Protein AF-A0A2V6C8Y8-F1 (afdb_monomer_lite)

Sequence (74 aa):
MPHKIYGQHIDYMFQTPTTRVWKQLHDESKLTPAQDIFCNTKAPEELYDLQSDPDEINNLAASRAHQEFKTRLR

Radius of gyration: 14.88 Å; chains: 1; bounding box: 36×26×39 Å

Secondary structure (DSSP, 8-state):
-TTSBSS---HHHHHSHHHHHHHHHHHTT-S-HHHHGGGSBPPSS----TTT-TT--S--TT-GGGHHHHHHT-

Structure (mmCIF, N/CA/C/O backbone):
data_AF-A0A2V6C8Y8-F1
#
_entry.id   AF-A0A2V6C8Y8-F1
#
loop_
_atom_site.group_PDB
_atom_site.id
_atom_site.type_symbol
_atom_site.label_atom_id
_atom_site.label_alt_id
_atom_site.label_comp_id
_atom_site.label_asym_id
_atom_site.label_entity_id
_atom_site.label_seq_id
_atom_site.pdbx_PDB_ins_code
_atom_site.Cartn_x
_atom_site.Cartn_y
_atom_site.Cartn_z
_atom_site.occupancy
_atom_site.B_iso_or_equiv
_atom_site.auth_seq_id
_atom_site.auth_comp_id
_atom_site.auth_asym_id
_atom_site.auth_atom_id
_atom_site.pdbx_PDB_model_num
ATOM 1 N N . MET A 1 1 ? 2.554 -15.556 -3.094 1.00 61.69 1 MET A N 1
ATOM 2 C CA . MET A 1 1 ? 1.152 -16.031 -3.129 1.00 61.69 1 MET A CA 1
ATOM 3 C C . MET A 1 1 ? 0.279 -14.906 -3.677 1.00 61.69 1 MET A C 1
ATOM 5 O O . MET A 1 1 ? -0.122 -14.054 -2.900 1.00 61.69 1 MET A O 1
ATOM 9 N N . PRO A 1 2 ? 0.024 -14.862 -4.994 1.00 60.84 2 PRO A N 1
ATOM 10 C CA . PRO A 1 2 ? -0.658 -13.740 -5.662 1.00 60.84 2 PRO A CA 1
ATOM 11 C C . PRO A 1 2 ? -2.158 -13.612 -5.337 1.00 60.84 2 PRO A C 1
ATOM 13 O O . PRO A 1 2 ? -2.827 -12.737 -5.857 1.00 60.84 2 PRO A O 1
ATOM 16 N N . HIS A 1 3 ? -2.693 -14.500 -4.499 1.00 75.69 3 HIS A N 1
ATOM 17 C CA . HIS A 1 3 ? -4.087 -14.505 -4.049 1.00 75.69 3 HIS A CA 1
ATOM 18 C C . HIS A 1 3 ? -4.246 -13.976 -2.616 1.00 75.69 3 HIS A C 1
ATOM 20 O O . HIS A 1 3 ? -5.333 -14.033 -2.049 1.00 75.69 3 HIS A O 1
ATOM 26 N N . LYS A 1 4 ? -3.150 -13.546 -1.980 1.00 84.56 4 LYS A N 1
ATOM 27 C CA . LYS A 1 4 ? -3.168 -13.062 -0.602 1.00 84.56 4 LYS A CA 1
ATOM 28 C C . LYS A 1 4 ? -3.328 -11.552 -0.578 1.00 84.56 4 LYS A C 1
ATOM 30 O O . LYS A 1 4 ? -2.635 -10.854 -1.308 1.00 84.56 4 LYS A O 1
ATOM 35 N N . ILE A 1 5 ? -4.205 -11.062 0.293 1.00 90.00 5 ILE A N 1
ATOM 36 C CA . ILE A 1 5 ? -4.299 -9.634 0.602 1.00 90.00 5 ILE A CA 1
ATOM 37 C C . ILE A 1 5 ? -3.032 -9.129 1.301 1.00 90.00 5 ILE A C 1
ATOM 39 O O . ILE A 1 5 ? -2.342 -9.919 1.953 1.00 90.00 5 ILE A O 1
ATOM 43 N N . TYR A 1 6 ? -2.727 -7.836 1.182 1.00 89.00 6 TYR A N 1
ATOM 44 C CA . TYR A 1 6 ? -1.595 -7.222 1.891 1.00 89.00 6 TYR A CA 1
ATOM 45 C C . TYR A 1 6 ? -1.729 -7.403 3.409 1.00 89.00 6 TYR A C 1
ATOM 47 O O . TYR A 1 6 ? -0.842 -7.957 4.061 1.00 89.00 6 TYR A O 1
ATOM 55 N N . GLY A 1 7 ? -2.873 -7.002 3.956 1.00 88.69 7 GLY A N 1
ATOM 56 C CA . GLY A 1 7 ? -3.208 -7.088 5.369 1.00 88.69 7 GLY A CA 1
ATOM 57 C C . GLY A 1 7 ? -3.688 -8.467 5.779 1.00 88.69 7 GLY A C 1
ATOM 58 O O . GLY A 1 7 ? -4.877 -8.670 6.014 1.00 88.69 7 GLY A O 1
ATOM 59 N N . GLN A 1 8 ? -2.768 -9.428 5.871 1.00 87.44 8 GLN A N 1
ATOM 60 C CA . GLN A 1 8 ? -3.082 -10.737 6.447 1.00 87.44 8 GLN A CA 1
ATOM 61 C C . GLN A 1 8 ? -3.687 -10.574 7.851 1.00 87.44 8 GLN A C 1
ATOM 63 O O . GLN A 1 8 ? -3.298 -9.688 8.615 1.00 87.44 8 GLN A O 1
ATOM 68 N N . HIS A 1 9 ? -4.651 -11.431 8.190 1.00 87.62 9 HIS A N 1
ATOM 69 C CA . HIS A 1 9 ? -5.322 -11.341 9.479 1.00 87.62 9 HIS A CA 1
ATOM 70 C C . HIS A 1 9 ? -4.357 -11.688 10.618 1.00 87.62 9 HIS A C 1
ATOM 72 O O . HIS A 1 9 ? -3.784 -12.776 10.646 1.00 87.62 9 HIS A O 1
ATOM 78 N N . ILE A 1 10 ? -4.190 -10.746 11.547 1.00 90.19 10 ILE A N 1
ATOM 79 C CA . ILE A 1 10 ? -3.430 -10.909 12.787 1.00 90.19 10 ILE A CA 1
ATOM 80 C C . ILE A 1 10 ? -4.377 -10.533 13.923 1.00 90.19 10 ILE A C 1
ATOM 82 O O . ILE A 1 10 ? -4.727 -9.359 14.054 1.00 90.19 10 ILE A O 1
ATOM 86 N N . ASP A 1 11 ? -4.773 -11.504 14.746 1.00 91.12 11 ASP A N 1
ATOM 87 C CA . ASP A 1 11 ? -5.832 -11.337 15.753 1.00 91.12 11 ASP A CA 1
ATOM 88 C C . ASP A 1 11 ? -5.629 -10.096 16.631 1.00 91.12 11 ASP A C 1
ATOM 90 O O . ASP A 1 11 ? -6.542 -9.293 16.809 1.00 91.12 11 ASP A O 1
ATOM 94 N N . TYR A 1 12 ? -4.409 -9.890 17.136 1.00 92.00 12 TYR A N 1
ATOM 95 C CA . TYR A 1 12 ? -4.096 -8.739 17.984 1.00 92.00 12 TYR A CA 1
ATOM 96 C C . TYR A 1 12 ? -4.186 -7.398 17.239 1.00 92.00 12 TYR A C 1
ATOM 98 O O . TYR A 1 12 ? -4.679 -6.416 17.790 1.00 92.00 12 TYR A O 1
ATOM 106 N N . MET A 1 13 ? -3.775 -7.347 15.967 1.00 90.25 13 MET A N 1
ATOM 107 C CA . MET A 1 13 ? -3.866 -6.129 15.152 1.00 90.25 13 MET A CA 1
ATOM 108 C C . MET A 1 13 ? -5.323 -5.665 15.040 1.00 90.25 13 MET A C 1
ATOM 110 O O . MET A 1 13 ? -5.615 -4.483 15.212 1.00 90.25 13 MET A O 1
ATOM 114 N N . PHE A 1 14 ? -6.251 -6.606 14.848 1.00 88.38 14 PHE A N 1
ATOM 115 C CA . PHE A 1 14 ? -7.685 -6.327 14.734 1.00 88.38 14 PHE A CA 1
ATOM 116 C C . PHE A 1 14 ? -8.376 -5.996 16.067 1.00 88.38 14 PHE A C 1
ATOM 118 O O . PHE A 1 14 ? -9.515 -5.530 16.056 1.00 88.38 14 PHE A O 1
ATOM 125 N N . GLN A 1 15 ? -7.696 -6.155 17.206 1.00 92.12 15 GLN A N 1
ATOM 126 C CA . GLN A 1 15 ? -8.170 -5.635 18.494 1.00 92.12 15 GLN A CA 1
ATOM 127 C C . GLN A 1 15 ? -7.886 -4.135 18.650 1.00 92.12 15 GLN A C 1
ATOM 129 O O . GLN A 1 15 ? -8.539 -3.466 19.456 1.00 92.12 15 GLN A O 1
ATOM 134 N N . THR A 1 16 ? -6.938 -3.580 17.886 1.00 94.31 16 THR A N 1
ATOM 135 C CA . THR A 1 16 ? -6.600 -2.158 17.990 1.00 94.31 16 THR A CA 1
ATOM 136 C C . THR A 1 16 ? -7.722 -1.275 17.418 1.00 94.31 16 THR A C 1
ATOM 138 O O . THR A 1 16 ? -8.297 -1.596 16.369 1.00 94.31 16 THR A O 1
ATOM 141 N N . PRO A 1 17 ? -8.051 -0.136 18.064 1.00 93.56 17 PRO A N 1
ATOM 142 C CA . PRO A 1 17 ? -9.130 0.739 17.604 1.00 93.56 17 PRO A CA 1
ATOM 143 C C . PRO A 1 17 ? -8.944 1.225 16.162 1.00 93.56 17 PRO A C 1
ATOM 145 O O . PRO A 1 17 ? -9.915 1.290 15.410 1.00 93.56 17 PRO A O 1
ATOM 148 N N . THR A 1 18 ? -7.703 1.518 15.768 1.00 93.88 18 THR A N 1
ATOM 149 C CA . THR A 1 18 ? -7.372 2.029 14.434 1.00 93.88 18 THR A CA 1
ATOM 150 C C . THR A 1 18 ? -7.662 1.002 13.348 1.00 93.88 18 THR A C 1
ATOM 152 O O . THR A 1 18 ? -8.365 1.324 12.396 1.00 93.88 18 THR A O 1
ATOM 155 N N . THR A 1 19 ? -7.200 -0.246 13.495 1.00 93.06 19 THR A N 1
ATOM 156 C CA . THR A 1 19 ? -7.453 -1.296 12.494 1.00 93.06 19 THR A CA 1
ATOM 157 C C . THR A 1 19 ? -8.941 -1.605 12.371 1.00 93.06 19 THR A C 1
ATOM 159 O O . THR A 1 19 ? -9.428 -1.822 11.263 1.00 93.06 19 THR A O 1
ATOM 162 N N . ARG A 1 20 ? -9.694 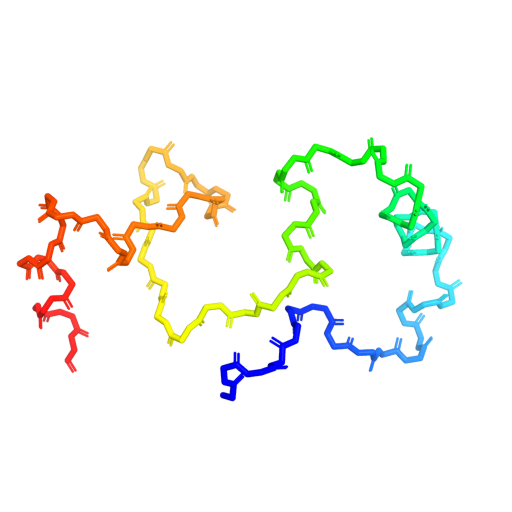-1.564 13.478 1.00 91.69 20 ARG A N 1
ATOM 163 C CA . ARG A 1 20 ? -11.150 -1.753 13.444 1.00 91.69 20 ARG A CA 1
ATOM 164 C C . ARG A 1 20 ? -11.854 -0.655 12.643 1.00 91.69 20 ARG A C 1
ATOM 166 O O . ARG A 1 20 ? -12.670 -0.973 11.784 1.00 91.69 20 ARG A O 1
ATOM 173 N N . VAL A 1 21 ? -11.528 0.615 12.900 1.00 95.25 21 VAL A N 1
ATOM 174 C CA . VAL A 1 21 ? -12.093 1.750 12.146 1.00 95.25 21 VAL A CA 1
ATOM 175 C C . VAL A 1 21 ? -11.671 1.685 10.681 1.00 95.25 21 VAL A C 1
ATOM 177 O O . VAL A 1 21 ? -12.497 1.878 9.797 1.00 95.25 21 VAL A O 1
ATOM 180 N N . TRP A 1 22 ? -10.412 1.353 10.409 1.00 94.81 22 TRP A N 1
ATOM 181 C CA . TRP A 1 22 ? -9.907 1.227 9.047 1.00 94.81 22 TRP A CA 1
ATOM 182 C C . TRP A 1 22 ? -10.645 0.141 8.255 1.00 94.81 22 TRP A C 1
ATOM 184 O O . TRP A 1 22 ? -11.110 0.409 7.149 1.00 94.81 22 TRP A O 1
ATOM 194 N N . LYS A 1 23 ? -10.850 -1.045 8.847 1.00 93.19 23 LYS A N 1
ATOM 195 C CA . LYS A 1 23 ? -11.624 -2.129 8.227 1.00 93.19 23 LYS A CA 1
ATOM 196 C C . LYS A 1 23 ? -13.082 -1.736 7.990 1.00 93.19 23 LYS A C 1
ATOM 198 O O . LYS A 1 23 ? -13.618 -2.041 6.932 1.00 93.19 23 LYS A O 1
ATOM 203 N N . GLN A 1 24 ? -13.704 -1.036 8.938 1.00 94.94 24 GLN A N 1
ATOM 204 C CA . GLN A 1 24 ? -15.062 -0.521 8.761 1.00 94.94 24 GLN A CA 1
ATOM 205 C C . GLN A 1 24 ? -15.139 0.460 7.581 1.00 94.94 24 GLN A C 1
ATOM 207 O O . GLN A 1 24 ? -16.030 0.347 6.747 1.00 94.94 24 GLN A O 1
ATOM 212 N N . LEU A 1 25 ? -14.197 1.401 7.476 1.00 97.00 25 LEU A N 1
ATOM 213 C CA . LEU A 1 25 ? -14.164 2.367 6.374 1.00 97.00 25 LEU A CA 1
ATOM 214 C C . LEU A 1 25 ? -13.896 1.705 5.015 1.00 97.00 25 LEU A C 1
ATOM 216 O O . LEU A 1 25 ? -14.442 2.168 4.013 1.00 97.00 25 LEU A O 1
ATOM 220 N N . HIS A 1 26 ? -13.094 0.636 4.981 1.00 95.12 26 HIS A N 1
ATOM 221 C CA . HIS A 1 26 ? -12.920 -0.210 3.796 1.00 95.12 26 HIS A CA 1
ATOM 222 C C . HIS A 1 26 ? -14.252 -0.844 3.374 1.00 95.12 26 HIS A C 1
ATOM 224 O O . HIS A 1 26 ? -14.678 -0.682 2.233 1.00 95.12 26 HIS A O 1
ATOM 230 N N . ASP A 1 27 ? -14.957 -1.486 4.312 1.00 94.50 27 ASP A N 1
ATOM 231 C CA . ASP A 1 27 ? -16.244 -2.146 4.043 1.00 94.50 27 ASP A CA 1
ATOM 232 C C . ASP A 1 27 ? -17.329 -1.156 3.593 1.00 94.50 27 ASP A C 1
ATOM 234 O O . ASP A 1 27 ? -18.188 -1.484 2.777 1.00 94.50 27 ASP A O 1
ATOM 238 N N . GLU A 1 28 ? -17.263 0.083 4.081 1.00 97.31 28 GLU A N 1
ATOM 239 C CA . GLU A 1 28 ? -18.140 1.184 3.676 1.00 97.31 28 GLU A CA 1
ATOM 240 C C . GLU A 1 28 ? -17.692 1.887 2.377 1.00 97.31 28 GLU A C 1
ATOM 242 O O . GLU A 1 28 ? -18.363 2.823 1.940 1.00 97.31 28 GLU A O 1
ATOM 247 N N . SER A 1 29 ? -16.581 1.469 1.753 1.00 96.00 29 SER A N 1
ATOM 248 C CA . SER A 1 29 ? -15.995 2.095 0.551 1.00 96.00 29 SER A CA 1
ATOM 249 C C . SER A 1 29 ? -15.705 3.597 0.711 1.00 96.00 29 SER A C 1
ATOM 251 O O . SER A 1 29 ? -15.877 4.385 -0.220 1.00 96.00 29 SER A O 1
ATOM 253 N N . LYS A 1 30 ? -15.279 4.015 1.910 1.00 97.62 30 LYS A N 1
ATOM 254 C CA . LYS A 1 30 ? -14.993 5.422 2.258 1.00 97.62 30 LYS A CA 1
ATOM 255 C C . LYS A 1 30 ? -13.506 5.779 2.247 1.00 97.62 30 LYS A C 1
ATOM 257 O O . LYS A 1 30 ? -13.157 6.926 2.522 1.00 97.62 30 LYS A O 1
ATOM 262 N N . LEU A 1 31 ? -12.636 4.809 1.980 1.00 96.88 31 LEU A N 1
ATOM 263 C CA . LEU A 1 31 ? -11.192 5.011 1.927 1.00 96.88 31 LEU A CA 1
ATOM 264 C C . LEU A 1 31 ? -10.756 5.626 0.599 1.00 96.88 31 LEU A C 1
ATOM 266 O O . LEU A 1 31 ? -11.373 5.413 -0.445 1.00 96.88 31 LEU A O 1
ATOM 270 N N . THR A 1 32 ? -9.653 6.371 0.633 1.00 96.56 32 THR A N 1
ATOM 271 C CA . THR A 1 32 ? -8.963 6.737 -0.607 1.00 96.56 32 THR A CA 1
ATOM 272 C C . THR A 1 32 ? -8.328 5.492 -1.231 1.00 96.56 32 THR A C 1
ATOM 274 O O . THR A 1 32 ? -8.005 4.551 -0.502 1.00 96.56 32 THR A O 1
ATOM 277 N N . PRO A 1 33 ? -8.058 5.482 -2.551 1.00 94.00 33 PRO A N 1
ATOM 278 C CA . PRO A 1 33 ? -7.392 4.348 -3.190 1.00 94.00 33 PRO A CA 1
ATOM 279 C C . PRO A 1 33 ? -6.101 3.926 -2.477 1.00 94.00 33 PRO A C 1
ATOM 281 O O . PRO A 1 33 ? -5.890 2.740 -2.276 1.00 94.00 33 PRO A O 1
ATOM 284 N N . ALA A 1 34 ? -5.289 4.886 -2.016 1.00 94.38 34 ALA A N 1
ATOM 285 C CA . ALA A 1 34 ? -4.052 4.614 -1.282 1.00 94.38 34 ALA A CA 1
ATOM 286 C C . ALA A 1 34 ? -4.294 3.920 0.072 1.00 94.38 34 ALA A C 1
ATOM 288 O O . ALA A 1 34 ? -3.592 2.979 0.429 1.00 94.38 34 ALA A O 1
ATOM 289 N N . GLN A 1 35 ? -5.313 4.353 0.819 1.00 94.38 35 GLN A N 1
ATOM 290 C CA . GLN A 1 35 ? -5.676 3.753 2.109 1.00 94.38 35 GLN A CA 1
ATOM 291 C C . GLN A 1 35 ? -6.298 2.361 1.954 1.00 94.38 35 GLN A C 1
ATOM 293 O O . GLN A 1 35 ? -6.257 1.561 2.887 1.00 94.38 35 GLN A O 1
ATOM 298 N N . ASP A 1 36 ? -6.888 2.080 0.796 1.00 95.06 36 ASP A N 1
ATOM 299 C CA . ASP A 1 36 ? -7.593 0.834 0.512 1.00 95.06 36 ASP A CA 1
ATOM 300 C C . ASP A 1 36 ? -6.651 -0.324 0.138 1.00 95.06 36 ASP A C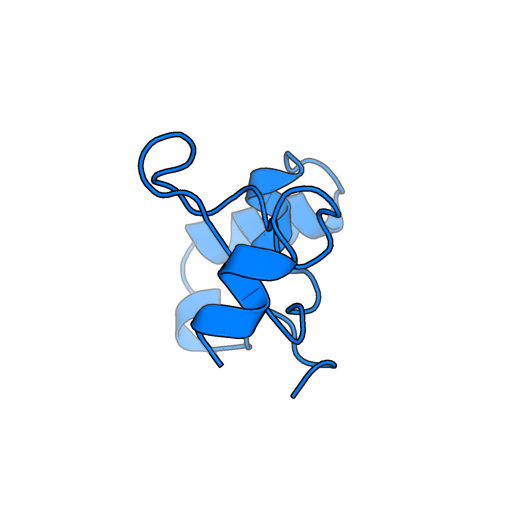 1
ATOM 302 O O . ASP A 1 36 ? -6.988 -1.494 0.330 1.00 95.06 36 ASP A O 1
ATOM 306 N N . ILE A 1 37 ? -5.434 -0.016 -0.339 1.00 93.12 37 ILE A N 1
ATOM 307 C CA . ILE A 1 37 ? -4.438 -0.998 -0.816 1.00 93.12 37 ILE A CA 1
ATOM 308 C C . ILE A 1 37 ? -4.229 -2.135 0.187 1.00 93.12 37 ILE A C 1
ATOM 310 O O . ILE A 1 37 ? -4.176 -3.298 -0.207 1.00 93.12 37 ILE A O 1
ATOM 314 N N . PHE A 1 38 ? -4.162 -1.832 1.483 1.00 90.81 38 PHE A N 1
ATOM 315 C CA . PHE A 1 38 ? -3.894 -2.834 2.515 1.00 90.81 38 PHE A CA 1
ATOM 316 C C . PHE A 1 38 ? -4.940 -3.955 2.575 1.00 90.81 38 PHE A C 1
ATOM 318 O O . PHE A 1 38 ? -4.612 -5.099 2.890 1.00 90.81 38 PHE A O 1
ATOM 325 N N . CYS A 1 39 ? -6.198 -3.655 2.265 1.00 90.81 39 CYS A N 1
ATOM 326 C CA . CYS A 1 39 ? -7.268 -4.648 2.259 1.00 90.81 39 CYS A CA 1
ATOM 327 C C . CYS A 1 39 ? -7.373 -5.398 0.920 1.00 90.81 39 CYS A C 1
ATOM 329 O O . CYS A 1 39 ? -8.054 -6.420 0.842 1.00 90.81 39 CYS A O 1
ATOM 331 N N . ASN A 1 40 ? -6.654 -4.945 -0.109 1.00 90.56 40 ASN A N 1
ATOM 332 C CA . ASN A 1 40 ? -6.680 -5.515 -1.449 1.00 90.56 40 ASN A CA 1
ATOM 333 C C . ASN A 1 40 ? -5.673 -6.654 -1.639 1.00 90.56 40 ASN A C 1
ATOM 335 O O . ASN A 1 40 ? -4.769 -6.885 -0.832 1.00 90.56 40 ASN A O 1
ATOM 339 N N . THR A 1 41 ? -5.850 -7.398 -2.734 1.00 91.31 41 THR A N 1
ATOM 340 C CA . THR A 1 41 ? -4.953 -8.498 -3.114 1.00 91.31 41 THR A CA 1
ATOM 341 C C . THR A 1 41 ? -3.581 -7.959 -3.511 1.00 91.31 41 THR A C 1
ATOM 343 O O . THR A 1 41 ? -3.480 -7.032 -4.312 1.00 91.31 41 THR A O 1
ATOM 346 N N . LYS A 1 42 ? -2.520 -8.569 -2.976 1.00 90.00 42 LYS A N 1
ATOM 347 C CA . LYS A 1 42 ? -1.138 -8.197 -3.270 1.00 90.00 42 LYS A CA 1
ATOM 348 C C . LYS A 1 42 ? -0.748 -8.584 -4.692 1.00 90.00 42 LYS A C 1
ATOM 350 O O . LYS A 1 42 ? -0.911 -9.737 -5.099 1.00 90.00 42 LYS A O 1
ATOM 355 N N . ALA A 1 43 ? -0.172 -7.628 -5.419 1.00 91.44 43 ALA A N 1
ATOM 356 C CA . ALA A 1 43 ? 0.375 -7.871 -6.746 1.00 91.44 43 ALA A CA 1
ATOM 357 C C . ALA A 1 43 ? 1.536 -8.893 -6.698 1.00 91.44 43 ALA A C 1
ATOM 359 O O . ALA A 1 43 ? 2.284 -8.940 -5.719 1.00 91.44 43 ALA A O 1
ATOM 360 N N . PRO A 1 44 ? 1.719 -9.723 -7.742 1.00 90.62 44 PRO A N 1
ATOM 361 C CA . PRO A 1 44 ? 2.818 -10.690 -7.795 1.00 90.62 44 PRO A CA 1
ATOM 362 C C . PRO A 1 44 ? 4.200 -10.032 -7.893 1.00 90.62 44 PRO A C 1
ATOM 364 O O . PRO A 1 44 ? 5.174 -10.605 -7.414 1.00 90.62 44 PRO A O 1
ATOM 367 N N . GLU A 1 45 ? 4.275 -8.856 -8.515 1.00 92.56 45 GLU A N 1
ATOM 368 C CA . GLU A 1 45 ? 5.481 -8.043 -8.646 1.00 92.56 45 GLU A CA 1
ATOM 369 C C . GLU A 1 45 ? 5.154 -6.597 -8.273 1.00 92.56 45 GLU A C 1
ATOM 371 O O . GLU A 1 45 ? 4.075 -6.087 -8.598 1.00 92.56 45 GLU A O 1
ATOM 376 N N 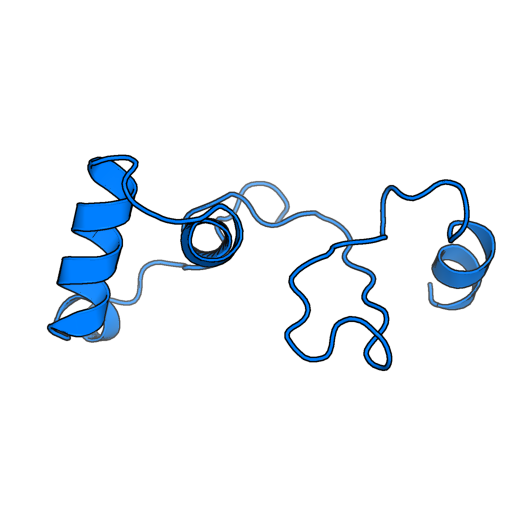. GLU A 1 46 ? 6.107 -5.936 -7.626 1.00 94.12 46 GLU A N 1
ATOM 377 C CA . GLU A 1 46 ? 6.013 -4.538 -7.229 1.00 94.12 46 GLU A CA 1
ATOM 378 C C . GLU A 1 46 ? 7.296 -3.808 -7.612 1.00 94.12 46 GLU A C 1
ATOM 380 O O . GLU A 1 46 ? 8.394 -4.344 -7.455 1.00 94.12 46 GLU A O 1
ATOM 385 N N . LEU A 1 47 ? 7.147 -2.606 -8.158 1.00 96.38 47 LEU A N 1
ATOM 386 C CA . LEU A 1 47 ? 8.256 -1.727 -8.504 1.00 96.38 47 LEU A CA 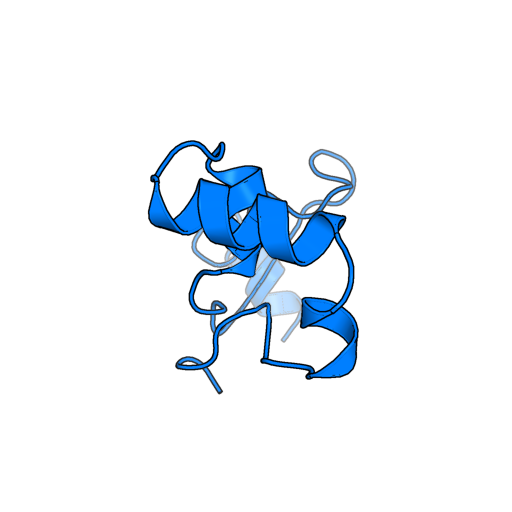1
ATOM 387 C C . LEU A 1 47 ? 7.860 -0.302 -8.140 1.00 96.38 47 LEU A C 1
ATOM 389 O O . LEU A 1 47 ? 6.866 0.190 -8.663 1.00 96.38 47 LEU A O 1
ATOM 393 N N . TYR A 1 48 ? 8.651 0.354 -7.303 1.00 96.69 48 TYR A N 1
ATOM 394 C CA . TYR A 1 48 ? 8.389 1.715 -6.843 1.00 96.69 48 TYR A CA 1
ATOM 395 C C . TYR A 1 48 ? 9.581 2.615 -7.152 1.00 96.69 48 TYR A C 1
ATOM 397 O O . TYR A 1 48 ? 10.731 2.167 -7.147 1.00 96.69 48 TYR A O 1
ATOM 405 N N . ASP A 1 49 ? 9.299 3.882 -7.439 1.00 96.81 49 ASP A N 1
ATOM 406 C CA . ASP A 1 49 ? 10.314 4.925 -7.534 1.00 96.81 49 ASP A CA 1
ATOM 407 C C . ASP A 1 49 ? 10.324 5.729 -6.235 1.00 96.81 49 ASP A C 1
ATOM 409 O O . ASP A 1 49 ? 9.530 6.644 -6.054 1.00 96.81 49 ASP A O 1
ATOM 413 N N . LEU A 1 50 ? 11.259 5.412 -5.344 1.00 96.06 50 LEU A N 1
ATOM 414 C CA . LEU A 1 50 ? 11.340 6.031 -4.019 1.00 96.06 50 LEU A CA 1
ATOM 415 C C . LEU A 1 50 ? 11.648 7.537 -4.050 1.00 96.06 50 LEU A C 1
ATOM 417 O O . LEU A 1 50 ? 11.490 8.206 -3.031 1.00 96.06 50 LEU A O 1
ATOM 421 N N . GLN A 1 51 ? 12.119 8.086 -5.178 1.00 96.69 51 GLN A N 1
ATOM 422 C CA . GLN A 1 51 ? 12.352 9.529 -5.291 1.00 96.69 51 GLN A CA 1
ATOM 423 C C . GLN A 1 51 ? 11.046 10.301 -5.485 1.00 96.69 51 GLN A C 1
ATOM 425 O O . GLN A 1 51 ? 10.897 11.392 -4.935 1.00 96.69 51 GLN A O 1
ATOM 430 N N . SER A 1 52 ? 10.121 9.753 -6.274 1.00 96.31 52 SER A N 1
ATOM 431 C CA . SER A 1 52 ? 8.836 10.387 -6.586 1.00 96.31 52 SER A CA 1
ATOM 432 C C . SER A 1 52 ? 7.677 9.857 -5.734 1.00 96.31 52 SER A C 1
ATOM 434 O O . SER A 1 52 ? 6.695 10.570 -5.536 1.00 96.31 52 SER A O 1
ATOM 436 N N . ASP A 1 53 ? 7.815 8.646 -5.194 1.00 96.94 53 ASP A N 1
ATOM 437 C CA . ASP A 1 53 ? 6.819 7.898 -4.427 1.00 96.94 53 ASP A CA 1
ATOM 438 C C . ASP A 1 53 ? 7.471 7.222 -3.199 1.00 96.94 53 ASP A C 1
ATOM 440 O O .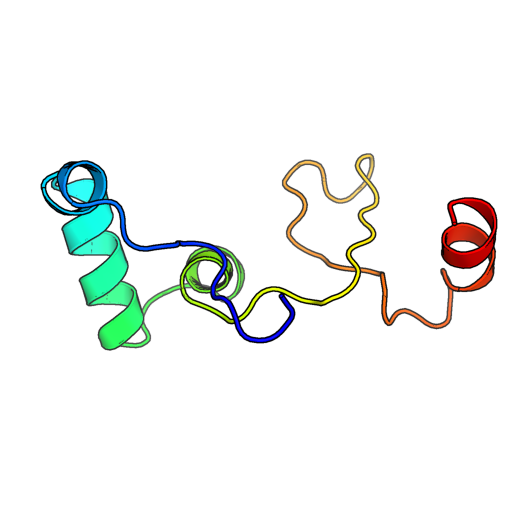 ASP A 1 53 ? 7.684 6.007 -3.183 1.00 96.94 53 ASP A O 1
ATOM 444 N N . PRO A 1 54 ? 7.831 8.000 -2.161 1.00 96.62 54 PRO A N 1
ATOM 445 C CA . PRO A 1 54 ? 8.510 7.476 -0.972 1.00 96.62 54 PRO A CA 1
ATOM 446 C C . PRO A 1 54 ? 7.631 6.540 -0.130 1.00 96.62 54 PRO A C 1
ATOM 448 O O . PRO A 1 54 ? 8.164 5.731 0.625 1.00 96.62 54 PRO A O 1
ATOM 451 N N . ASP A 1 55 ? 6.307 6.652 -0.261 1.00 95.75 55 ASP A N 1
ATOM 452 C CA . ASP A 1 55 ? 5.322 5.834 0.454 1.00 95.75 55 ASP A CA 1
ATOM 453 C C . ASP A 1 55 ? 4.926 4.562 -0.323 1.00 95.75 55 ASP A C 1
ATOM 455 O O . ASP A 1 55 ? 4.054 3.819 0.128 1.00 95.75 55 ASP A O 1
ATOM 459 N N . GLU A 1 56 ? 5.548 4.308 -1.484 1.00 95.81 56 GLU A N 1
ATOM 460 C CA . GLU A 1 56 ? 5.358 3.094 -2.294 1.00 95.81 56 GLU A CA 1
ATOM 461 C C . GLU A 1 56 ? 3.885 2.824 -2.668 1.00 95.81 56 GLU A C 1
ATOM 463 O O . GLU A 1 56 ? 3.398 1.690 -2.656 1.00 95.81 56 GLU A O 1
ATOM 468 N N . ILE A 1 57 ? 3.138 3.879 -3.001 1.00 95.12 57 ILE A N 1
ATOM 469 C CA . ILE A 1 57 ? 1.709 3.792 -3.331 1.00 95.12 57 ILE A CA 1
ATOM 470 C C . ILE A 1 57 ? 1.494 3.419 -4.805 1.00 95.12 57 ILE A C 1
ATOM 472 O O . ILE A 1 57 ? 0.509 2.766 -5.161 1.00 95.12 57 ILE A O 1
ATOM 476 N N . ASN A 1 58 ? 2.406 3.818 -5.689 1.00 95.06 58 ASN A N 1
ATOM 477 C CA . ASN A 1 58 ? 2.264 3.739 -7.138 1.00 95.06 58 ASN A CA 1
ATOM 478 C C . ASN A 1 58 ? 3.081 2.578 -7.712 1.00 95.06 58 ASN A C 1
ATOM 480 O O . ASN A 1 58 ? 4.210 2.750 -8.165 1.00 95.06 58 ASN A O 1
ATOM 484 N N . ASN A 1 59 ? 2.492 1.381 -7.757 1.00 95.25 59 ASN A N 1
ATOM 485 C CA . ASN A 1 59 ? 3.178 0.211 -8.307 1.00 95.25 59 ASN A CA 1
ATOM 486 C C . ASN A 1 59 ? 3.394 0.322 -9.834 1.00 95.25 59 ASN A C 1
ATOM 488 O O . ASN A 1 59 ? 2.467 0.201 -10.639 1.00 95.25 59 ASN A O 1
ATOM 492 N N . LEU A 1 60 ? 4.654 0.468 -10.240 1.00 96.31 60 LEU A N 1
ATOM 493 C CA . LEU A 1 60 ? 5.125 0.601 -11.619 1.00 96.31 60 LEU A CA 1
ATOM 494 C C . LEU A 1 60 ? 5.410 -0.744 -12.306 1.00 96.31 60 LEU A C 1
ATOM 496 O O . LEU A 1 60 ? 5.835 -0.753 -13.463 1.00 96.31 60 LEU A O 1
ATOM 500 N N . ALA A 1 61 ? 5.172 -1.893 -11.666 1.00 94.38 61 ALA A N 1
ATOM 501 C CA . ALA A 1 61 ? 5.537 -3.206 -12.218 1.00 94.38 61 ALA A CA 1
ATOM 502 C C . ALA A 1 61 ? 4.849 -3.530 -13.562 1.00 94.38 61 ALA A C 1
ATOM 504 O O . ALA A 1 61 ? 5.405 -4.256 -14.401 1.00 94.38 61 ALA A O 1
ATOM 505 N N . ALA A 1 62 ? 3.656 -2.970 -13.785 1.00 93.81 62 ALA A N 1
ATOM 506 C CA . ALA A 1 62 ? 2.904 -3.063 -15.039 1.00 93.81 62 ALA A CA 1
ATOM 507 C C . ALA A 1 62 ? 3.191 -1.904 -16.018 1.00 93.81 62 ALA A C 1
ATOM 509 O O . ALA A 1 62 ? 2.709 -1.915 -17.150 1.00 93.81 62 ALA A O 1
ATOM 510 N N . SER A 1 63 ? 3.982 -0.903 -15.618 1.00 95.81 63 SER A N 1
ATOM 511 C CA . SER A 1 63 ? 4.292 0.260 -16.451 1.00 95.81 63 SER A CA 1
ATOM 512 C C . SER A 1 63 ? 5.177 -0.137 -17.630 1.00 95.81 63 SER A C 1
ATOM 514 O O . SER A 1 63 ? 6.262 -0.696 -17.449 1.00 95.81 63 SER A O 1
ATOM 516 N N . ARG A 1 64 ? 4.744 0.183 -18.857 1.00 94.75 64 ARG A N 1
ATOM 517 C CA . ARG A 1 64 ? 5.533 -0.073 -20.074 1.00 94.75 64 ARG A CA 1
ATOM 518 C C . ARG A 1 64 ? 6.870 0.670 -20.055 1.00 94.75 64 ARG A C 1
ATOM 520 O O . ARG A 1 64 ? 7.871 0.114 -20.493 1.00 94.75 64 ARG A O 1
ATOM 527 N N . ALA A 1 65 ? 6.882 1.891 -19.522 1.00 95.56 65 ALA A N 1
ATOM 528 C CA . ALA A 1 65 ? 8.077 2.730 -19.450 1.00 95.56 65 ALA A CA 1
ATOM 529 C C . ALA A 1 65 ? 9.176 2.140 -18.548 1.00 95.56 65 ALA A C 1
ATOM 531 O O . ALA A 1 65 ? 10.348 2.425 -18.756 1.00 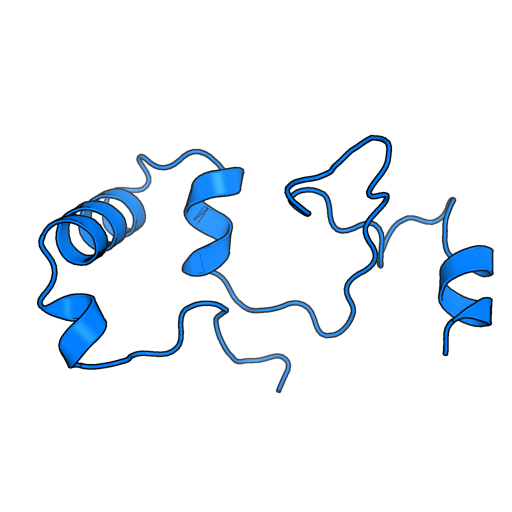95.56 65 ALA A O 1
ATOM 532 N N . HIS A 1 66 ? 8.813 1.279 -17.591 1.00 95.19 66 HIS A N 1
ATOM 533 C CA . HIS A 1 66 ? 9.735 0.753 -16.580 1.00 95.19 66 HIS A CA 1
ATOM 534 C C . HIS A 1 66 ? 10.090 -0.731 -16.785 1.00 95.19 66 HIS A C 1
ATOM 536 O O . HIS A 1 66 ? 10.739 -1.330 -15.930 1.00 95.19 66 HIS A O 1
ATOM 542 N N . GLN A 1 67 ? 9.695 -1.351 -17.908 1.00 93.44 67 GLN A N 1
ATOM 543 C CA . GLN A 1 67 ? 9.930 -2.787 -18.136 1.00 93.44 67 GLN A CA 1
ATOM 544 C C . GLN A 1 67 ? 11.415 -3.152 -18.211 1.00 93.44 67 GLN A C 1
ATOM 546 O O . GLN A 1 67 ? 11.810 -4.198 -17.695 1.00 93.44 67 GLN A O 1
ATOM 551 N N . GLU A 1 68 ? 12.240 -2.299 -18.818 1.00 94.12 68 GLU A N 1
ATOM 552 C CA . GLU A 1 68 ? 13.688 -2.523 -18.893 1.00 94.12 68 GLU A CA 1
ATOM 553 C C . GLU A 1 68 ? 14.315 -2.509 -17.493 1.00 94.12 68 GLU A C 1
ATOM 555 O O . GLU A 1 68 ? 15.022 -3.442 -17.111 1.00 94.12 68 GLU A O 1
ATOM 560 N N . PHE A 1 69 ? 13.964 -1.508 -16.680 1.00 93.25 69 PHE A N 1
ATOM 561 C CA . PHE A 1 69 ? 14.438 -1.399 -15.304 1.00 93.25 69 PHE A CA 1
ATOM 562 C C . PHE A 1 69 ? 13.976 -2.578 -14.439 1.00 93.25 69 PHE A C 1
ATOM 564 O O . PHE A 1 69 ? 14.788 -3.165 -13.727 1.00 93.25 69 PHE A O 1
ATOM 571 N N . LYS A 1 70 ? 12.701 -2.977 -14.556 1.00 94.06 70 LYS A N 1
ATOM 572 C CA . LYS A 1 70 ? 12.160 -4.163 -13.875 1.00 94.06 70 LYS A CA 1
ATOM 573 C C . LYS A 1 70 ? 12.934 -5.428 -14.244 1.00 94.06 70 LYS A C 1
ATOM 575 O O . LYS A 1 70 ? 13.255 -6.224 -13.372 1.00 94.06 70 LYS A O 1
ATOM 580 N N . THR A 1 71 ? 13.243 -5.609 -15.528 1.00 93.12 71 THR A N 1
ATOM 581 C CA . THR A 1 71 ? 13.959 -6.795 -16.024 1.00 93.12 71 THR A CA 1
ATOM 582 C C . THR A 1 71 ? 15.375 -6.873 -15.463 1.00 93.12 71 THR A C 1
ATOM 584 O O . THR A 1 71 ? 15.823 -7.958 -15.117 1.00 93.12 71 THR A O 1
ATOM 587 N N . ARG A 1 72 ? 16.058 -5.732 -15.313 1.00 95.12 72 ARG A N 1
ATOM 588 C CA . ARG A 1 72 ? 17.405 -5.657 -14.726 1.00 95.12 72 ARG A CA 1
ATOM 589 C C . ARG A 1 72 ? 17.461 -6.083 -13.252 1.00 95.12 72 ARG A C 1
ATOM 591 O O . ARG A 1 72 ? 18.523 -6.483 -12.794 1.00 95.12 72 ARG A O 1
ATOM 598 N N . LEU A 1 73 ? 16.365 -5.929 -12.506 1.00 92.31 73 LEU A N 1
ATOM 599 C CA . LEU A 1 73 ? 16.300 -6.219 -11.067 1.00 92.31 73 LEU A CA 1
ATOM 600 C C . LEU A 1 73 ? 15.880 -7.660 -10.729 1.00 92.31 73 LEU A C 1
ATOM 602 O O . LEU A 1 73 ? 15.850 -8.003 -9.548 1.00 92.31 73 LEU A O 1
ATOM 606 N N . ARG A 1 74 ? 15.526 -8.475 -11.728 1.00 87.19 74 ARG A N 1
ATOM 607 C CA . ARG A 1 74 ? 15.212 -9.901 -11.552 1.00 87.19 74 ARG A CA 1
ATOM 608 C C . ARG A 1 74 ? 16.481 -10.743 -11.494 1.00 87.19 74 ARG A C 1
ATOM 610 O O . ARG A 1 74 ? 16.460 -11.730 -10.729 1.00 87.19 74 ARG A O 1
#

Foldseek 3Di:
DQADAQQDDDPVVCVDPVVVVLVVCLVVVNDDLQSNRRRDGDHPDFDDDCVVCVVRSDGCCVPPVCVVVVVVVD

pLDDT: mean 92.38, std 6.23, range [60.84, 97.62]